Protein AF-A0A7R9G7H7-F1 (afdb_monomer_lite)

Radius of gyration: 16.1 Å; chains: 1; bounding box: 44×23×47 Å

Structure (mmCIF, N/CA/C/O backbone):
data_AF-A0A7R9G7H7-F1
#
_entry.id   AF-A0A7R9G7H7-F1
#
loop_
_atom_site.group_PDB
_atom_site.id
_atom_site.type_symbol
_atom_site.label_atom_id
_atom_site.label_alt_id
_atom_site.label_comp_id
_atom_site.label_asym_id
_atom_site.label_entity_id
_atom_site.label_seq_id
_atom_site.pdbx_PDB_ins_code
_atom_site.Cartn_x
_atom_site.Cartn_y
_atom_site.Cartn_z
_atom_site.occupancy
_atom_site.B_iso_or_equiv
_atom_site.auth_seq_id
_atom_site.auth_comp_id
_atom_site.auth_asym_id
_atom_site.auth_atom_id
_atom_site.pdbx_PDB_model_num
ATOM 1 N N . MET A 1 1 ? -21.836 0.573 18.483 1.00 53.34 1 MET A N 1
ATOM 2 C CA . MET A 1 1 ? -20.406 0.952 18.559 1.00 53.34 1 MET A CA 1
ATOM 3 C C . MET A 1 1 ? -19.796 0.839 17.170 1.00 53.34 1 MET A C 1
ATOM 5 O O . MET A 1 1 ? -20.016 -0.175 16.519 1.00 53.34 1 MET A O 1
ATOM 9 N N . CYS A 1 2 ? -19.090 1.868 16.698 1.00 74.06 2 CYS A N 1
ATOM 10 C CA . CYS A 1 2 ? -18.386 1.828 15.413 1.00 74.06 2 CYS A CA 1
ATOM 11 C C . CYS A 1 2 ? -17.120 0.970 15.549 1.00 74.06 2 CYS A C 1
ATOM 13 O O . CYS A 1 2 ? -16.213 1.328 16.297 1.00 74.06 2 CYS A O 1
ATOM 15 N N . HIS A 1 3 ? -17.070 -0.160 14.846 1.00 83.81 3 HIS A N 1
ATOM 16 C CA . HIS A 1 3 ? -15.884 -1.012 14.765 1.00 83.81 3 HIS A CA 1
ATOM 17 C C . HIS A 1 3 ? -15.088 -0.666 13.500 1.00 83.81 3 HIS A C 1
ATOM 19 O O . HIS A 1 3 ? -15.708 -0.296 12.496 1.00 83.81 3 HIS A O 1
ATOM 25 N N . PRO A 1 4 ? -13.745 -0.771 13.516 1.00 90.56 4 PRO A N 1
ATOM 26 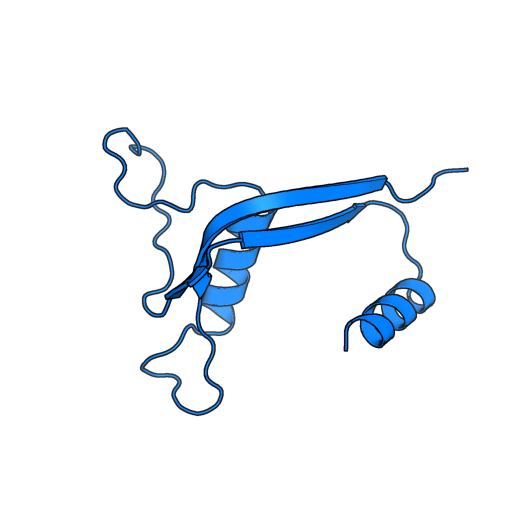C CA . PRO A 1 4 ? -12.961 -0.661 12.294 1.00 90.56 4 PRO A CA 1
ATOM 27 C C . PRO A 1 4 ? -13.450 -1.678 11.262 1.00 90.56 4 PRO A C 1
ATOM 29 O O . PRO A 1 4 ? -13.631 -2.854 11.578 1.00 90.56 4 PRO A O 1
ATOM 32 N N . LYS A 1 5 ? -13.675 -1.218 10.035 1.00 93.94 5 LYS A N 1
ATOM 33 C CA . LYS A 1 5 ? -14.001 -2.084 8.904 1.00 93.94 5 LYS A CA 1
ATOM 34 C C . LYS A 1 5 ? -12.719 -2.736 8.415 1.00 93.94 5 LYS A C 1
ATOM 36 O O . LYS A 1 5 ? -11.724 -2.037 8.251 1.00 93.94 5 LYS A O 1
ATOM 41 N N . PHE A 1 6 ? -12.756 -4.041 8.191 1.00 93.75 6 PHE A N 1
ATOM 42 C CA . PHE A 1 6 ? -11.641 -4.794 7.636 1.00 93.75 6 PHE A CA 1
ATOM 43 C C . PHE A 1 6 ? -11.931 -5.167 6.185 1.00 93.75 6 PHE A C 1
ATOM 45 O O . PHE A 1 6 ? -13.034 -5.613 5.867 1.00 93.75 6 PHE A O 1
ATOM 52 N N . LEU A 1 7 ? -10.932 -4.982 5.333 1.00 94.81 7 LEU A N 1
ATOM 53 C CA . LEU A 1 7 ? -10.910 -5.397 3.944 1.00 94.81 7 LEU A CA 1
ATOM 54 C C . LEU A 1 7 ? -9.654 -6.238 3.717 1.00 94.81 7 LEU A C 1
ATOM 56 O O . LEU A 1 7 ? -8.553 -5.853 4.114 1.00 94.81 7 LEU A O 1
ATOM 60 N N . GLN A 1 8 ? -9.836 -7.361 3.034 1.00 95.56 8 GLN A N 1
ATOM 61 C CA . GLN A 1 8 ? -8.760 -8.227 2.581 1.00 95.56 8 GLN A CA 1
ATOM 62 C C . GLN A 1 8 ? -8.906 -8.436 1.079 1.00 95.56 8 GLN A C 1
ATOM 64 O O . GLN A 1 8 ? -9.968 -8.847 0.610 1.00 95.56 8 GLN A O 1
ATOM 69 N N . ARG A 1 9 ? -7.834 -8.161 0.338 1.00 95.00 9 ARG A N 1
ATOM 70 C CA . ARG A 1 9 ? -7.758 -8.361 -1.109 1.00 95.00 9 ARG A CA 1
ATOM 71 C C . ARG A 1 9 ? -6.588 -9.287 -1.429 1.00 95.00 9 ARG A C 1
ATOM 73 O O . ARG A 1 9 ? -5.520 -9.194 -0.823 1.00 95.00 9 ARG A O 1
ATOM 80 N N . HIS A 1 10 ? -6.829 -10.225 -2.336 1.00 94.75 10 HIS A N 1
ATOM 81 C CA . HIS A 1 10 ? -5.822 -11.151 -2.837 1.00 94.75 10 HIS A CA 1
ATOM 82 C C . HIS A 1 10 ? -5.560 -10.831 -4.295 1.00 94.75 10 HIS A C 1
ATOM 84 O O . HIS A 1 10 ? -6.444 -11.025 -5.124 1.00 94.75 10 HIS A O 1
ATOM 90 N N . ASP A 1 11 ? -4.343 -10.388 -4.576 1.00 92.94 11 ASP A N 1
ATOM 91 C CA . ASP A 1 11 ? -3.907 -10.036 -5.917 1.00 92.94 11 ASP A CA 1
ATOM 92 C C . ASP A 1 11 ? -2.840 -11.040 -6.363 1.00 92.94 11 ASP A C 1
ATOM 94 O O . ASP A 1 11 ? -2.033 -11.524 -5.562 1.00 92.94 11 ASP A O 1
ATOM 98 N N . TYR A 1 12 ? -2.870 -11.408 -7.637 1.00 91.88 12 TYR A N 1
ATOM 99 C CA . TYR A 1 12 ? -1.992 -12.418 -8.221 1.00 91.88 12 TYR A CA 1
ATOM 100 C C . TYR A 1 12 ? -1.136 -11.784 -9.306 1.00 91.88 12 TYR A C 1
ATOM 102 O O . TYR A 1 12 ? -1.569 -10.829 -9.946 1.00 91.88 12 TYR A O 1
ATOM 110 N N . ASN A 1 13 ? 0.055 -12.344 -9.530 1.00 90.81 13 ASN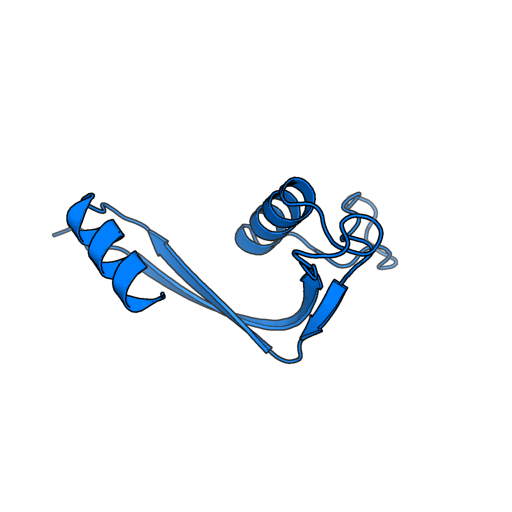 A N 1
ATOM 111 C CA . ASN A 1 13 ? 0.999 -11.866 -10.545 1.00 90.81 13 ASN A CA 1
ATOM 112 C C . ASN A 1 13 ? 1.271 -10.356 -10.424 1.00 90.81 13 ASN A C 1
ATOM 114 O O . ASN A 1 13 ? 1.226 -9.616 -11.405 1.00 90.81 13 ASN A O 1
ATOM 118 N N . VAL A 1 14 ? 1.519 -9.896 -9.198 1.00 90.25 14 VAL A N 1
ATOM 119 C CA . VAL A 1 14 ? 1.764 -8.481 -8.908 1.00 90.25 14 VAL A CA 1
ATOM 120 C C . VAL A 1 14 ? 3.251 -8.202 -9.068 1.00 90.25 14 VAL A C 1
ATOM 122 O O . VAL A 1 14 ? 4.074 -8.882 -8.452 1.00 90.25 14 VAL A O 1
ATOM 125 N N . SER A 1 15 ? 3.596 -7.195 -9.872 1.00 90.00 15 SER A N 1
ATOM 126 C CA . SER A 1 15 ? 4.966 -6.687 -9.934 1.00 90.00 15 SER A CA 1
ATOM 127 C C . SER A 1 15 ? 5.230 -5.786 -8.730 1.00 90.00 15 SER A C 1
ATOM 129 O O . SER A 1 15 ? 4.579 -4.750 -8.582 1.00 90.00 15 SER A O 1
ATOM 131 N N . VAL A 1 16 ? 6.139 -6.204 -7.849 1.00 90.69 16 VAL A N 1
ATOM 132 C CA . VAL A 1 16 ? 6.459 -5.512 -6.594 1.00 90.69 16 VAL A CA 1
ATOM 133 C C . VAL A 1 16 ? 7.865 -4.914 -6.676 1.00 90.69 16 VAL A C 1
ATOM 135 O O . VAL A 1 16 ? 8.797 -5.638 -7.034 1.00 90.69 16 VAL A O 1
ATOM 138 N N . PRO A 1 17 ? 8.054 -3.627 -6.337 1.00 91.12 17 PRO A N 1
ATOM 139 C CA . PRO A 1 17 ? 9.364 -2.998 -6.368 1.00 91.12 17 PRO A CA 1
ATOM 140 C C . PRO A 1 17 ? 10.349 -3.651 -5.397 1.00 91.12 17 PRO A C 1
ATOM 142 O O . PRO A 1 17 ? 10.003 -3.973 -4.258 1.00 91.12 17 PRO A O 1
ATOM 145 N N . VAL A 1 18 ? 11.592 -3.816 -5.841 1.00 88.31 18 VAL A N 1
ATOM 146 C CA . VAL A 1 18 ? 12.691 -4.339 -5.028 1.00 88.31 18 VAL A CA 1
ATOM 147 C C . VAL A 1 18 ? 13.416 -3.180 -4.368 1.00 88.31 18 VAL A C 1
ATOM 149 O O . VAL A 1 18 ? 13.865 -2.252 -5.037 1.00 88.31 18 VAL A O 1
ATOM 152 N N . ILE A 1 19 ? 13.566 -3.262 -3.050 1.00 83.88 19 ILE A N 1
ATOM 153 C CA . ILE A 1 19 ? 14.351 -2.319 -2.259 1.00 83.88 19 ILE A CA 1
ATOM 154 C C . ILE A 1 19 ? 15.633 -3.044 -1.855 1.00 83.88 19 ILE A C 1
ATOM 156 O O . ILE A 1 19 ? 15.562 -4.099 -1.220 1.00 83.88 19 ILE A O 1
ATOM 160 N N . SER A 1 20 ? 16.793 -2.480 -2.186 1.00 76.06 20 SER A N 1
ATOM 161 C CA . SER A 1 20 ? 18.076 -2.943 -1.660 1.00 76.06 20 SER A CA 1
ATOM 162 C C . SER A 1 20 ? 18.681 -1.864 -0.769 1.00 76.06 20 SER A C 1
ATOM 164 O O . SER A 1 20 ? 18.776 -0.714 -1.193 1.00 76.06 20 SER A O 1
ATOM 166 N N . PRO A 1 21 ? 19.119 -2.208 0.453 1.00 65.75 21 PRO A N 1
ATOM 167 C CA . PRO A 1 21 ? 19.815 -1.272 1.327 1.00 65.75 21 PRO A CA 1
ATOM 168 C C . PRO A 1 21 ? 21.266 -1.003 0.892 1.00 65.75 21 PRO A C 1
ATOM 170 O O . PRO A 1 21 ? 21.921 -0.164 1.502 1.00 65.75 21 PRO A O 1
ATOM 173 N N . THR A 1 22 ? 21.794 -1.732 -0.098 1.00 67.12 22 THR A N 1
ATOM 174 C CA . THR A 1 22 ? 23.217 -1.683 -0.474 1.00 67.12 22 THR A CA 1
ATOM 175 C C . THR A 1 22 ? 23.492 -1.120 -1.865 1.00 67.12 22 THR A C 1
ATOM 177 O O . THR A 1 22 ? 24.620 -0.705 -2.100 1.00 67.12 22 THR A O 1
ATOM 180 N N . ASP A 1 23 ? 22.498 -1.065 -2.757 1.00 63.47 23 ASP A N 1
ATOM 181 C CA . ASP A 1 23 ? 22.675 -0.566 -4.128 1.00 63.47 23 ASP A CA 1
ATOM 182 C C . ASP A 1 23 ? 21.491 0.300 -4.575 1.00 63.47 23 ASP A C 1
ATOM 184 O O . ASP A 1 23 ? 20.499 -0.180 -5.117 1.00 63.47 23 ASP A O 1
ATOM 188 N N . GLU A 1 24 ? 21.606 1.611 -4.365 1.00 63.09 24 GLU A N 1
ATOM 189 C CA . GLU A 1 24 ? 20.577 2.594 -4.743 1.00 63.09 24 GLU A CA 1
ATOM 190 C C . GLU A 1 24 ? 20.452 2.791 -6.264 1.00 63.09 24 GLU A C 1
ATOM 192 O O . GLU A 1 24 ? 19.478 3.368 -6.733 1.00 63.09 24 GLU A O 1
ATOM 197 N N . ARG A 1 25 ? 21.435 2.337 -7.053 1.00 62.69 25 ARG A N 1
ATOM 198 C CA . ARG A 1 25 ? 21.455 2.530 -8.515 1.00 62.69 25 ARG A CA 1
ATOM 199 C C . ARG A 1 25 ? 20.688 1.462 -9.290 1.00 62.69 25 ARG A C 1
ATOM 201 O O . ARG A 1 25 ? 20.349 1.695 -10.444 1.00 62.69 25 ARG A O 1
ATOM 208 N N . GLU A 1 26 ? 20.425 0.315 -8.670 1.00 64.88 26 GLU A N 1
ATOM 209 C CA . GLU A 1 26 ? 19.744 -0.827 -9.296 1.00 64.88 26 GLU A CA 1
ATOM 210 C C . GLU A 1 26 ? 18.441 -1.195 -8.576 1.00 64.88 26 GLU A C 1
ATOM 212 O O . GLU A 1 26 ? 17.844 -2.231 -8.861 1.00 64.88 26 GLU A O 1
ATOM 217 N N . CYS A 1 27 ? 17.995 -0.378 -7.618 1.00 73.94 27 CYS A N 1
ATOM 218 C CA . CYS A 1 27 ? 16.826 -0.658 -6.791 1.00 73.94 27 CYS A CA 1
ATOM 219 C C . CYS A 1 27 ? 15.874 0.529 -6.699 1.00 73.94 27 CYS A C 1
ATOM 221 O O . CYS A 1 27 ? 16.253 1.678 -6.906 1.00 73.94 27 CYS A O 1
ATOM 223 N N . CYS A 1 28 ? 14.623 0.217 -6.372 1.00 82.88 28 CYS A N 1
ATOM 224 C CA . CYS A 1 28 ? 13.559 1.188 -6.193 1.00 82.88 28 CYS A CA 1
ATOM 225 C C . CYS A 1 28 ? 13.905 2.147 -5.047 1.00 82.88 28 CYS A C 1
ATOM 227 O O . CYS A 1 28 ? 14.217 1.718 -3.929 1.00 82.88 28 CYS A O 1
ATOM 229 N N . THR A 1 29 ? 13.827 3.447 -5.315 1.00 85.62 29 THR A N 1
ATOM 230 C CA . THR A 1 29 ? 13.983 4.489 -4.301 1.00 85.62 29 THR A CA 1
ATOM 231 C C . THR A 1 29 ? 12.813 4.458 -3.306 1.00 85.62 29 THR A C 1
ATOM 233 O O . THR A 1 29 ? 11.705 4.024 -3.639 1.00 85.62 29 THR A O 1
ATOM 236 N N . PRO A 1 30 ? 12.986 4.973 -2.073 1.00 85.94 30 PRO A N 1
ATOM 237 C CA . PRO A 1 30 ? 11.884 5.063 -1.114 1.00 85.94 30 PRO A CA 1
ATOM 238 C C . PRO A 1 30 ? 10.666 5.843 -1.637 1.00 85.94 30 PRO A C 1
ATOM 240 O O . PRO A 1 30 ? 9.534 5.508 -1.294 1.00 85.94 30 PRO A O 1
ATOM 243 N N . SER A 1 31 ? 10.878 6.867 -2.470 1.00 87.06 31 SER A N 1
ATOM 244 C CA . SER A 1 31 ? 9.802 7.637 -3.107 1.00 87.06 31 SER A CA 1
ATOM 245 C C . SER A 1 31 ? 9.003 6.806 -4.107 1.00 87.06 31 SER A C 1
ATOM 247 O O . SER A 1 31 ? 7.777 6.790 -4.027 1.00 87.06 31 SER A O 1
ATOM 2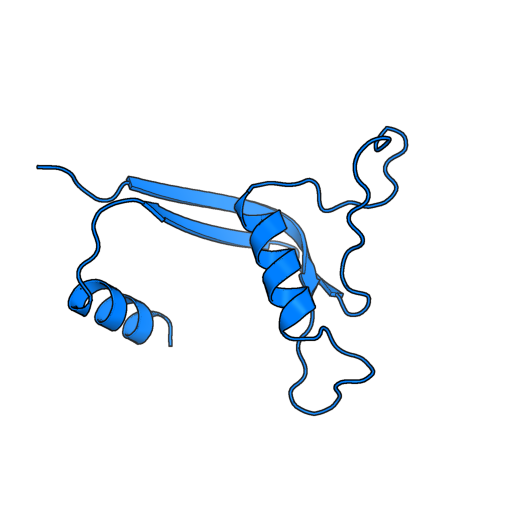49 N N . GLU A 1 32 ? 9.684 6.078 -4.992 1.00 87.62 32 GLU A N 1
ATOM 250 C CA . GLU A 1 32 ? 9.048 5.214 -5.995 1.00 87.62 32 GLU A CA 1
ATOM 251 C C . GLU A 1 32 ? 8.266 4.075 -5.332 1.00 87.62 32 GLU A C 1
ATOM 253 O O . GLU A 1 32 ? 7.171 3.722 -5.770 1.00 87.62 32 GLU A O 1
ATOM 258 N N . LEU A 1 33 ? 8.778 3.537 -4.219 1.00 89.44 33 LEU A N 1
ATOM 259 C CA . LEU A 1 33 ? 8.058 2.550 -3.422 1.00 89.44 33 LEU A CA 1
ATOM 260 C C . LEU A 1 33 ? 6.755 3.124 -2.857 1.00 89.44 33 LEU A C 1
ATOM 262 O O . LEU A 1 33 ? 5.722 2.458 -2.906 1.00 89.44 33 LEU A O 1
ATOM 266 N N . ILE A 1 34 ? 6.804 4.327 -2.277 1.00 90.62 34 ILE A N 1
ATOM 267 C CA . ILE A 1 34 ? 5.621 4.970 -1.690 1.00 90.62 34 ILE A CA 1
ATOM 268 C C . ILE A 1 34 ? 4.591 5.280 -2.778 1.00 90.62 34 ILE A C 1
ATOM 270 O O . ILE A 1 34 ? 3.399 5.058 -2.562 1.00 90.62 34 ILE A O 1
ATOM 274 N N . GLU A 1 35 ? 5.038 5.750 -3.941 1.00 90.81 35 GLU A N 1
ATOM 275 C CA . GLU A 1 35 ? 4.173 5.999 -5.091 1.00 90.81 35 GLU A CA 1
ATOM 276 C C . GLU A 1 35 ? 3.489 4.711 -5.563 1.00 90.81 35 GLU A C 1
ATOM 278 O O . GLU A 1 35 ? 2.258 4.653 -5.634 1.00 90.81 35 GLU A O 1
ATOM 283 N N . TRP A 1 36 ? 4.271 3.648 -5.778 1.00 91.31 36 TRP A N 1
ATOM 284 C CA . TRP A 1 36 ? 3.752 2.330 -6.138 1.00 91.31 36 TRP A CA 1
ATOM 285 C C . TRP A 1 36 ? 2.761 1.795 -5.097 1.00 91.31 36 TRP A C 1
ATOM 287 O O . TRP A 1 36 ? 1.680 1.321 -5.448 1.00 91.31 36 TRP A O 1
ATOM 297 N N . LEU A 1 37 ? 3.081 1.911 -3.803 1.00 92.38 37 LEU A N 1
ATOM 298 C CA . LEU A 1 37 ? 2.212 1.450 -2.719 1.00 92.38 37 LEU A CA 1
ATOM 299 C C . LEU A 1 37 ? 0.892 2.227 -2.693 1.00 92.38 37 LEU A C 1
ATOM 301 O O . LEU A 1 37 ? -0.162 1.638 -2.438 1.00 92.38 37 LEU A O 1
ATOM 305 N N . GLY A 1 38 ? 0.940 3.533 -2.955 1.00 92.44 38 GLY A N 1
ATOM 306 C CA . GLY A 1 38 ? -0.239 4.382 -3.085 1.00 92.44 38 GLY A CA 1
ATOM 307 C C . GLY A 1 38 ? -1.129 3.932 -4.240 1.00 92.44 38 GLY A C 1
ATOM 308 O O . GLY A 1 38 ? -2.310 3.651 -4.019 1.00 92.44 38 GLY A O 1
ATOM 309 N N . ALA A 1 39 ? -0.550 3.784 -5.435 1.00 90.62 39 ALA A N 1
ATOM 310 C CA . ALA A 1 39 ? -1.245 3.313 -6.632 1.00 90.62 39 ALA A CA 1
ATOM 311 C C . ALA A 1 39 ? -1.880 1.925 -6.414 1.00 90.62 39 ALA A C 1
ATOM 313 O O . ALA A 1 39 ? -3.079 1.736 -6.637 1.00 90.62 39 ALA A O 1
ATOM 314 N N . TYR A 1 40 ? -1.119 0.976 -5.863 1.00 92.06 40 TYR A N 1
ATOM 315 C CA . TYR A 1 40 ? -1.615 -0.356 -5.516 1.00 92.06 40 TYR A CA 1
ATOM 316 C C . TYR A 1 40 ? -2.759 -0.309 -4.491 1.00 92.06 40 TYR A C 1
ATOM 318 O O . TYR A 1 40 ? -3.768 -1.008 -4.635 1.00 92.06 40 TYR A O 1
ATOM 326 N N . SER A 1 41 ? -2.639 0.527 -3.456 1.00 92.12 41 SER A N 1
ATOM 327 C CA . SER A 1 41 ? -3.637 0.629 -2.382 1.00 92.12 41 SER A CA 1
ATOM 328 C C . SER A 1 41 ? -4.991 1.122 -2.887 1.00 92.12 41 SER A C 1
ATOM 330 O O . SER A 1 41 ? -6.024 0.613 -2.455 1.00 92.12 41 SER A O 1
ATOM 332 N N . VAL A 1 42 ? -5.005 2.065 -3.832 1.00 90.12 42 VAL A N 1
ATOM 333 C CA . VAL A 1 42 ? -6.254 2.573 -4.427 1.00 90.12 42 VAL A CA 1
ATOM 334 C C . VAL A 1 42 ? -6.807 1.675 -5.537 1.00 90.12 42 VAL A C 1
ATOM 336 O O . VAL A 1 42 ? -7.888 1.945 -6.051 1.00 90.12 42 VAL A O 1
ATOM 339 N N . GLY A 1 43 ? -6.102 0.592 -5.884 1.00 87.06 43 GLY A N 1
ATOM 340 C CA . GLY A 1 43 ? -6.492 -0.307 -6.969 1.00 87.06 43 GLY A CA 1
ATOM 341 C C . GLY A 1 43 ? -6.305 0.317 -8.351 1.00 87.06 43 GLY A C 1
ATOM 342 O O . GLY A 1 43 ? -7.082 0.015 -9.253 1.00 87.06 43 GLY A O 1
ATOM 343 N N . ALA A 1 44 ? -5.318 1.206 -8.502 1.00 85.19 44 ALA A N 1
ATOM 344 C CA . ALA A 1 44 ? -4.925 1.706 -9.811 1.00 85.19 44 ALA A CA 1
ATOM 345 C C . ALA A 1 44 ? -4.414 0.555 -10.686 1.00 85.19 44 ALA A C 1
ATOM 347 O O . ALA A 1 44 ? -3.881 -0.438 -10.182 1.00 85.19 44 ALA A O 1
ATOM 348 N N . ASP A 1 45 ? -4.561 0.704 -11.999 1.00 81.88 45 ASP A N 1
ATOM 349 C CA . ASP A 1 45 ? -3.934 -0.218 -12.933 1.00 81.88 45 ASP A CA 1
ATOM 350 C C . ASP A 1 45 ? -2.415 0.002 -12.921 1.00 81.88 45 ASP A C 1
ATOM 352 O O . ASP A 1 45 ? -1.927 1.103 -13.172 1.00 81.88 45 ASP A O 1
ATOM 356 N N . LEU A 1 46 ? -1.667 -1.048 -12.587 1.00 80.69 46 LEU A N 1
ATOM 357 C CA . LEU A 1 46 ? -0.204 -1.023 -12.525 1.00 80.69 46 LEU A CA 1
ATOM 358 C C . LEU A 1 46 ? 0.436 -1.602 -13.795 1.00 80.69 46 LEU A C 1
ATOM 360 O O . LEU A 1 46 ? 1.663 -1.641 -13.893 1.00 80.69 46 LEU A O 1
ATOM 364 N N . GLN A 1 47 ? -0.364 -2.084 -14.754 1.00 73.12 47 GLN A N 1
ATOM 365 C CA . GLN A 1 47 ? 0.139 -2.620 -16.014 1.00 73.12 47 GLN A CA 1
ATOM 366 C C . GLN A 1 47 ? 0.299 -1.501 -17.043 1.00 73.12 47 GLN A C 1
ATOM 368 O O . GLN A 1 47 ? -0.656 -1.057 -17.679 1.00 73.12 47 GLN A O 1
ATOM 373 N N . SER A 1 48 ? 1.537 -1.061 -17.247 1.00 66.00 48 SER A N 1
ATOM 374 C CA . SER A 1 48 ? 1.85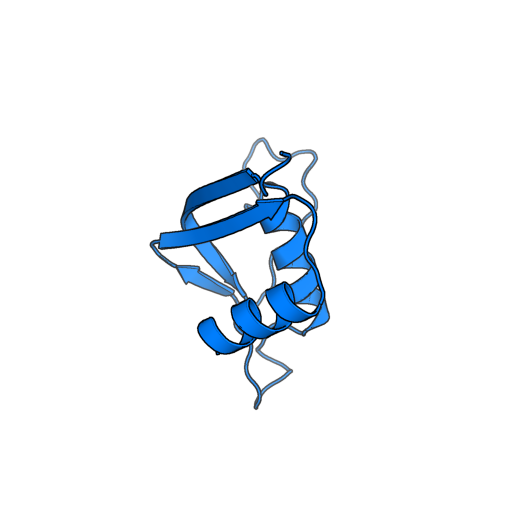5 -0.167 -18.359 1.00 66.00 48 SER A CA 1
ATOM 375 C C . SER A 1 48 ? 1.774 -0.923 -19.695 1.00 66.00 48 SER A C 1
ATOM 377 O O . SER A 1 48 ? 2.208 -2.072 -19.797 1.00 66.00 48 SER A O 1
ATOM 379 N N . GLY A 1 49 ? 1.210 -0.286 -20.726 1.00 62.72 49 GLY A N 1
ATOM 380 C CA . GLY A 1 49 ? 1.269 -0.783 -22.107 1.00 62.72 49 GLY A CA 1
ATOM 381 C C . GLY A 1 49 ? 0.186 -1.776 -22.546 1.00 62.72 49 GLY A C 1
ATOM 382 O O . GLY A 1 49 ? 0.316 -2.357 -23.625 1.00 62.72 49 GLY A O 1
ATOM 383 N N . ALA A 1 50 ? -0.892 -1.973 -21.775 1.00 66.50 50 ALA A N 1
ATOM 384 C CA . ALA A 1 50 ? -2.072 -2.658 -22.309 1.00 66.50 50 ALA A CA 1
ATOM 385 C C . ALA A 1 50 ? -2.623 -1.872 -23.524 1.00 66.50 50 ALA A C 1
ATOM 387 O O . ALA A 1 50 ? -2.632 -0.640 -23.492 1.00 66.50 50 ALA A O 1
ATOM 388 N N . PRO A 1 51 ? -3.082 -2.545 -24.596 1.00 63.19 51 PRO A N 1
ATOM 389 C CA . PRO A 1 51 ? -3.468 -1.888 -25.852 1.00 63.19 51 PRO A CA 1
ATOM 390 C C . PRO A 1 51 ? -4.596 -0.855 -25.693 1.00 63.19 51 PRO A C 1
ATOM 392 O O . PRO A 1 51 ? -4.699 0.054 -26.513 1.00 63.19 51 PRO A O 1
ATOM 395 N N . ASP A 1 52 ? -5.376 -0.956 -24.612 1.00 67.44 52 ASP A N 1
ATOM 396 C CA . ASP A 1 52 ? -6.491 -0.061 -24.292 1.00 67.44 52 ASP A CA 1
ATOM 397 C C . ASP A 1 52 ? -6.152 0.974 -23.194 1.00 67.44 52 ASP A C 1
ATOM 399 O O . ASP A 1 52 ? -7.026 1.719 -22.7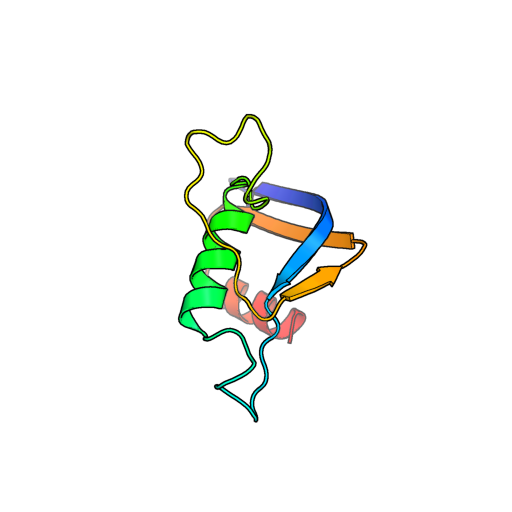42 1.00 67.44 52 ASP A O 1
ATOM 403 N N . ASN A 1 53 ? -4.890 1.050 -22.746 1.00 67.25 53 ASN A N 1
ATOM 404 C CA . ASN A 1 53 ? -4.458 1.906 -21.634 1.00 67.25 53 ASN A CA 1
ATOM 405 C C . ASN A 1 53 ? -4.127 3.341 -22.084 1.00 67.25 53 ASN A C 1
ATOM 407 O O . ASN A 1 53 ? -3.024 3.843 -21.903 1.00 67.25 53 ASN A O 1
ATOM 411 N N . PHE A 1 54 ? -5.102 4.030 -22.680 1.00 64.19 54 PHE A N 1
ATOM 412 C CA . PHE A 1 54 ? -4.912 5.388 -23.215 1.00 64.19 54 PHE A CA 1
ATOM 413 C C . PHE A 1 54 ? -4.789 6.483 -22.140 1.00 64.19 54 PHE A C 1
ATOM 415 O O . PHE A 1 54 ? -4.403 7.606 -22.457 1.00 64.19 54 PHE A O 1
ATOM 422 N N . VAL A 1 55 ? -5.149 6.184 -20.886 1.00 67.56 55 VAL A N 1
ATOM 423 C CA . VAL A 1 55 ? -5.199 7.162 -19.778 1.00 67.56 55 VAL A CA 1
ATOM 424 C C . VAL A 1 55 ? -4.133 6.889 -18.714 1.00 67.56 55 VAL A C 1
ATOM 426 O O . VAL A 1 55 ? -3.753 7.800 -17.981 1.00 67.56 55 VAL A O 1
ATOM 429 N N . ASN A 1 56 ? -3.632 5.655 -18.618 1.00 71.94 56 ASN A N 1
ATOM 430 C CA . ASN A 1 56 ? -2.675 5.287 -17.586 1.00 71.94 56 ASN A CA 1
ATOM 431 C C . ASN A 1 56 ? -1.246 5.641 -18.009 1.00 71.94 56 ASN A C 1
ATOM 433 O O . ASN A 1 56 ? -0.644 4.957 -18.831 1.00 71.94 56 ASN A O 1
ATOM 437 N N . THR A 1 57 ? -0.704 6.706 -17.426 1.00 76.88 57 THR A N 1
ATOM 438 C CA . THR A 1 57 ? 0.694 7.119 -17.612 1.00 76.88 57 THR A CA 1
ATOM 439 C C . THR A 1 57 ? 1.605 6.614 -16.497 1.00 76.88 57 THR A C 1
ATOM 441 O O . THR A 1 57 ? 2.742 7.066 -16.401 1.00 76.88 57 THR A O 1
ATOM 444 N N . TYR A 1 58 ? 1.108 5.752 -15.604 1.00 80.06 58 TYR A N 1
ATOM 445 C CA . TYR A 1 58 ? 1.925 5.209 -14.530 1.00 80.06 58 TYR A CA 1
ATOM 446 C C . TYR A 1 58 ? 2.979 4.256 -15.097 1.00 80.06 58 TYR A C 1
ATOM 448 O O . TYR A 1 58 ? 2.661 3.290 -15.796 1.00 80.06 58 TYR A O 1
ATOM 456 N N . GLU A 1 59 ? 4.238 4.516 -14.759 1.00 76.31 59 GLU A N 1
ATOM 457 C CA . GLU A 1 59 ? 5.356 3.639 -15.075 1.00 76.31 59 GLU A CA 1
ATOM 458 C C . GLU A 1 59 ? 5.802 2.932 -13.789 1.00 76.31 59 GLU A C 1
ATOM 460 O O . GLU A 1 59 ? 6.178 3.594 -12.819 1.00 76.31 59 GLU A O 1
ATOM 465 N N . PRO A 1 60 ? 5.733 1.590 -13.728 1.00 74.56 60 PRO A N 1
ATOM 466 C CA . PRO A 1 60 ? 6.198 0.864 -12.558 1.00 74.56 60 PRO A CA 1
ATOM 467 C C . PRO A 1 60 ? 7.722 1.010 -12.396 1.00 74.56 60 PRO A C 1
ATOM 469 O O . PRO A 1 60 ? 8.434 1.135 -13.396 1.00 74.56 60 PRO A O 1
ATOM 472 N N . PRO A 1 61 ? 8.253 0.931 -11.160 1.00 81.88 61 PRO A N 1
ATOM 473 C CA . PRO A 1 61 ? 9.688 1.050 -10.921 1.00 81.88 61 PRO A CA 1
ATOM 474 C C . PRO A 1 61 ? 10.497 -0.003 -11.687 1.00 81.88 61 PRO A C 1
ATOM 476 O O . PRO A 1 61 ? 10.106 -1.174 -11.763 1.00 81.88 61 PRO A O 1
ATOM 479 N N . VAL A 1 62 ? 11.661 0.410 -12.204 1.00 75.19 62 VAL A N 1
ATOM 480 C CA . VAL A 1 62 ? 12.53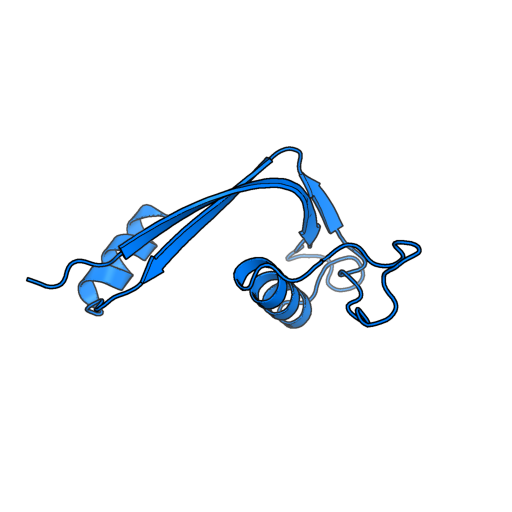4 -0.419 -13.059 1.00 75.19 62 VAL A CA 1
ATOM 481 C C . VAL A 1 62 ? 12.957 -1.711 -12.358 1.00 75.19 62 VAL A C 1
ATOM 483 O O . VAL A 1 62 ? 12.963 -2.785 -12.958 1.00 75.19 62 VAL A O 1
ATOM 486 N N . ALA A 1 63 ? 13.269 -1.623 -11.068 1.00 83.31 63 ALA A N 1
ATOM 487 C CA . ALA A 1 63 ? 13.619 -2.769 -10.248 1.00 83.31 63 ALA A CA 1
ATOM 488 C C . ALA A 1 63 ? 12.359 -3.351 -9.600 1.00 83.31 63 ALA A C 1
ATOM 490 O O . ALA A 1 63 ? 11.962 -2.941 -8.508 1.00 83.31 63 ALA A O 1
ATOM 491 N N . SER A 1 64 ? 11.722 -4.309 -10.269 1.00 86.19 64 SER A N 1
ATOM 492 C CA . SER A 1 64 ? 10.555 -5.014 -9.738 1.00 86.19 64 SER A CA 1
ATOM 493 C C . SER A 1 64 ? 10.647 -6.527 -9.937 1.00 86.19 64 SER A C 1
ATOM 495 O O . SER A 1 64 ? 11.296 -7.022 -10.858 1.00 86.19 64 SER A O 1
ATOM 497 N N . ILE A 1 65 ? 10.024 -7.273 -9.025 1.00 89.25 65 ILE A N 1
ATOM 498 C CA . ILE A 1 65 ? 9.912 -8.733 -9.076 1.00 89.25 65 ILE A CA 1
ATOM 499 C C . ILE A 1 65 ? 8.451 -9.139 -9.193 1.00 89.25 65 ILE A C 1
ATOM 501 O O . ILE A 1 65 ? 7.574 -8.594 -8.522 1.00 89.25 65 ILE A O 1
ATOM 505 N N . LEU A 1 66 ? 8.189 -10.144 -10.024 1.00 90.38 66 LEU A N 1
ATOM 506 C CA . LEU A 1 66 ? 6.855 -10.705 -10.166 1.00 90.38 66 LEU A CA 1
ATOM 507 C C . LEU A 1 66 ? 6.569 -11.668 -9.009 1.00 90.38 66 LEU A C 1
ATOM 509 O O . LEU A 1 66 ? 7.197 -12.722 -8.897 1.00 90.38 66 LEU A O 1
ATOM 513 N N . LEU A 1 67 ? 5.595 -11.328 -8.167 1.00 90.25 67 LEU A N 1
ATOM 514 C CA . LEU A 1 67 ? 5.123 -12.198 -7.094 1.00 90.25 67 LEU A CA 1
ATOM 515 C C . LEU A 1 67 ? 3.833 -12.909 -7.500 1.00 90.25 67 LEU A C 1
ATOM 517 O O . LEU A 1 67 ? 2.860 -12.287 -7.924 1.00 90.25 67 LEU A O 1
ATOM 521 N N . GLY A 1 68 ? 3.798 -14.230 -7.305 1.00 89.81 68 GLY A N 1
ATOM 522 C CA . GLY A 1 68 ? 2.636 -15.048 -7.661 1.00 89.81 68 GLY A CA 1
ATOM 523 C C . GLY A 1 68 ? 1.376 -14.705 -6.860 1.00 89.81 68 GLY A C 1
ATOM 524 O O . GLY A 1 68 ? 0.273 -14.806 -7.389 1.00 89.81 68 GLY A O 1
ATOM 525 N N . LYS A 1 69 ? 1.522 -14.271 -5.601 1.00 92.81 69 LYS A N 1
ATOM 526 C CA . LYS A 1 69 ? 0.403 -13.876 -4.737 1.00 92.81 69 LYS A CA 1
ATOM 527 C C . LYS A 1 69 ? 0.820 -12.792 -3.747 1.00 92.81 69 LYS A C 1
ATOM 529 O O . LYS A 1 69 ? 1.794 -12.969 -3.019 1.00 92.81 69 LYS A O 1
ATOM 534 N N . VAL A 1 70 ? 0.021 -11.733 -3.658 1.00 93.12 70 VAL A N 1
ATOM 535 C CA . VAL A 1 70 ? 0.131 -10.660 -2.665 1.00 93.12 70 VAL A CA 1
ATOM 536 C C . VAL A 1 70 ? -1.173 -10.576 -1.872 1.00 93.12 70 VAL A C 1
ATOM 538 O O . VAL A 1 70 ? -2.270 -10.781 -2.398 1.00 93.12 70 VAL A O 1
ATOM 541 N N . VAL A 1 71 ? -1.058 -10.322 -0.569 1.00 94.50 71 VAL A N 1
ATOM 542 C CA . VAL A 1 71 ? -2.207 -10.095 0.314 1.00 94.50 71 VAL A CA 1
ATOM 543 C C . VAL A 1 71 ? -2.210 -8.634 0.733 1.00 94.50 71 VAL A C 1
ATOM 545 O O . VAL A 1 71 ? -1.276 -8.174 1.382 1.00 94.50 71 VAL A O 1
ATOM 548 N N . TYR A 1 72 ? -3.269 -7.917 0.372 1.00 94.00 72 TYR A N 1
ATOM 549 C CA . TYR A 1 72 ? -3.513 -6.553 0.815 1.00 94.00 72 TYR A CA 1
ATOM 550 C C . TYR A 1 72 ? -4.515 -6.558 1.971 1.00 94.00 72 TYR A C 1
ATOM 552 O O . TYR A 1 72 ? -5.604 -7.128 1.865 1.00 94.00 72 TYR A O 1
ATOM 560 N N . LEU A 1 73 ? -4.130 -5.933 3.083 1.00 93.69 73 LEU A N 1
ATOM 561 C CA . LEU A 1 73 ? -4.914 -5.852 4.311 1.00 93.69 73 LEU A CA 1
ATOM 562 C C . LEU A 1 73 ? -5.158 -4.384 4.648 1.00 93.69 73 LEU A C 1
ATOM 564 O O . LEU A 1 73 ? -4.210 -3.626 4.844 1.00 93.69 73 LEU A O 1
ATOM 568 N N . GLN A 1 74 ? -6.422 -3.993 4.765 1.00 93.25 74 GLN A N 1
ATOM 569 C CA . GLN A 1 74 ? -6.808 -2.631 5.111 1.00 93.25 74 GLN A CA 1
ATOM 570 C C . GLN A 1 74 ? -7.813 -2.652 6.254 1.00 93.25 74 GLN A C 1
ATOM 572 O O . GLN A 1 74 ? -8.866 -3.282 6.174 1.00 93.25 74 GLN A O 1
ATOM 577 N N . TRP A 1 75 ? -7.518 -1.889 7.303 1.00 92.81 75 TRP A N 1
ATOM 578 C CA . TRP A 1 75 ? -8.513 -1.533 8.302 1.00 92.81 75 TRP A CA 1
ATOM 579 C C . TRP A 1 75 ? -8.829 -0.045 8.229 1.00 92.81 75 TRP A C 1
ATOM 581 O O . TRP A 1 75 ? -7.933 0.795 8.209 1.00 92.81 75 TRP A O 1
ATOM 591 N N . THR A 1 76 ? -10.113 0.299 8.242 1.00 93.38 76 THR A N 1
ATOM 592 C CA . THR A 1 76 ? -10.579 1.687 8.180 1.00 93.38 76 THR A CA 1
ATOM 593 C C . THR A 1 76 ? -11.507 1.981 9.346 1.00 93.38 76 THR A C 1
ATOM 595 O O . THR A 1 76 ? -12.520 1.313 9.548 1.00 93.38 76 THR A O 1
ATOM 598 N N . GLY A 1 77 ? -11.162 2.992 10.135 1.00 93.00 77 GLY A N 1
ATOM 599 C CA . GLY A 1 77 ? -11.921 3.393 11.311 1.00 93.00 77 GLY A CA 1
ATOM 600 C C . GLY A 1 77 ? -11.053 4.165 12.294 1.00 93.00 77 GLY A C 1
ATOM 601 O O . GLY A 1 77 ? -9.970 4.633 11.953 1.00 93.00 77 GLY A O 1
ATOM 602 N N . PHE A 1 78 ? -11.530 4.287 13.529 1.00 92.06 78 PHE A N 1
ATOM 603 C CA . PHE A 1 78 ? -10.804 4.998 14.572 1.00 92.06 78 PHE A CA 1
ATOM 604 C C . PHE A 1 78 ? -9.764 4.100 15.254 1.00 92.06 78 PHE A C 1
ATOM 606 O O . PHE A 1 78 ? -10.099 3.112 15.922 1.00 92.06 78 PHE A O 1
ATOM 613 N N . PHE A 1 79 ? -8.499 4.494 15.130 1.00 92.00 79 PHE A N 1
ATOM 614 C CA . PHE A 1 79 ? -7.371 3.874 15.807 1.00 92.00 79 PHE A CA 1
ATOM 615 C C . PHE A 1 79 ? -6.781 4.835 16.829 1.00 92.00 79 PHE A C 1
ATOM 617 O O . PHE A 1 79 ? -6.440 5.970 16.514 1.00 92.00 79 PHE A O 1
ATOM 624 N N . THR A 1 80 ? -6.625 4.361 18.063 1.00 93.50 80 THR A N 1
ATOM 625 C CA . THR A 1 80 ? -5.790 5.062 19.036 1.00 93.50 80 THR A CA 1
ATOM 626 C C . THR A 1 80 ? -4.326 4.764 18.744 1.00 93.50 80 THR A C 1
ATOM 628 O O . THR A 1 80 ? -3.992 3.694 18.232 1.00 93.50 80 THR A O 1
ATOM 631 N N . HIS A 1 81 ? -3.439 5.667 19.151 1.00 95.44 81 HIS A N 1
ATOM 632 C CA . HIS A 1 81 ? -1.995 5.462 19.053 1.00 95.44 81 HIS A CA 1
ATOM 633 C C . HIS A 1 81 ? -1.547 4.115 19.653 1.00 95.44 81 HIS A C 1
ATOM 635 O O . HIS A 1 81 ? -0.812 3.367 19.017 1.00 95.44 81 HIS A O 1
ATOM 641 N N . LEU A 1 82 ? -2.087 3.735 20.819 1.00 96.06 82 LEU A N 1
ATOM 642 C CA . LEU A 1 82 ? -1.807 2.440 21.455 1.00 96.06 82 LEU A CA 1
ATOM 643 C C . LEU A 1 82 ? -2.199 1.242 20.577 1.00 96.06 82 LEU A C 1
ATOM 645 O O . LEU A 1 82 ? -1.515 0.221 20.589 1.00 96.06 82 LEU A O 1
ATOM 649 N N . ARG A 1 83 ? -3.303 1.337 19.825 1.00 92.62 83 ARG A N 1
ATOM 650 C CA . ARG A 1 83 ? -3.715 0.278 18.890 1.00 92.62 83 ARG A CA 1
ATOM 651 C C . ARG A 1 83 ? -2.755 0.188 17.706 1.00 92.62 83 ARG A C 1
ATOM 653 O O . ARG A 1 83 ? -2.408 -0.922 17.322 1.00 92.62 83 ARG A O 1
ATOM 660 N N . ILE A 1 84 ? -2.295 1.327 17.183 1.00 93.56 84 ILE A N 1
ATOM 661 C CA . ILE A 1 84 ? -1.303 1.377 16.095 1.00 93.56 84 ILE A CA 1
ATOM 662 C C . ILE A 1 84 ? 0.029 0.782 16.560 1.00 93.56 84 ILE A C 1
ATOM 664 O O . ILE A 1 84 ? 0.590 -0.056 15.866 1.00 93.56 84 ILE A O 1
ATOM 668 N N . GLN A 1 85 ? 0.503 1.133 17.758 1.00 96.00 85 GLN A N 1
ATOM 669 C CA . GLN A 1 85 ? 1.740 0.573 18.313 1.00 96.00 85 GLN A CA 1
ATOM 670 C C . GLN A 1 85 ? 1.663 -0.946 18.493 1.00 96.00 85 GLN A C 1
ATOM 672 O O . GLN A 1 85 ? 2.598 -1.653 18.130 1.00 96.00 85 GLN A O 1
ATOM 677 N N . LYS A 1 86 ? 0.539 -1.456 19.016 1.00 94.25 86 LYS A N 1
ATOM 678 C CA . LYS A 1 86 ? 0.308 -2.903 19.141 1.00 94.25 86 LYS A CA 1
ATOM 679 C C . LYS A 1 86 ? 0.294 -3.600 17.783 1.00 94.25 86 LYS A C 1
ATOM 681 O O . LYS A 1 86 ? 0.860 -4.678 17.664 1.00 94.25 86 LYS A O 1
ATOM 686 N N . LEU A 1 87 ? -0.333 -2.987 16.777 1.00 91.50 87 LEU A N 1
ATOM 687 C CA . LEU A 1 87 ? -0.364 -3.519 15.416 1.00 91.50 87 LEU A CA 1
ATOM 688 C C . LEU A 1 87 ? 1.041 -3.562 14.807 1.00 91.50 87 LEU A C 1
ATOM 690 O O . LEU A 1 87 ? 1.451 -4.598 14.301 1.00 91.50 87 LEU A O 1
ATOM 694 N N . PHE A 1 88 ? 1.796 -2.467 14.911 1.00 92.69 88 PHE A N 1
ATOM 695 C CA . PHE A 1 88 ? 3.168 -2.393 14.416 1.00 92.69 88 PHE A CA 1
ATOM 696 C C . PHE A 1 88 ? 4.071 -3.444 15.078 1.00 92.69 88 PHE A C 1
ATOM 698 O O . PHE A 1 88 ? 4.810 -4.139 14.390 1.00 92.69 88 PHE A O 1
ATOM 705 N N . ALA A 1 89 ? 3.960 -3.615 16.398 1.00 94.69 89 ALA A N 1
ATOM 706 C CA . ALA A 1 89 ? 4.715 -4.625 17.138 1.00 94.69 89 ALA A CA 1
ATOM 707 C C . ALA A 1 89 ? 4.341 -6.075 16.781 1.00 94.69 89 ALA A C 1
ATOM 709 O O . ALA A 1 89 ? 5.144 -6.964 17.021 1.00 94.69 89 ALA A O 1
ATOM 710 N N . ALA A 1 90 ? 3.143 -6.325 16.246 1.00 92.00 90 ALA A N 1
ATOM 711 C CA . ALA A 1 90 ? 2.716 -7.660 15.826 1.00 92.00 90 ALA A CA 1
ATOM 712 C C . ALA A 1 90 ? 3.161 -8.027 14.398 1.00 92.00 90 ALA A C 1
ATOM 714 O O . ALA A 1 90 ? 3.108 -9.198 14.035 1.00 92.00 90 ALA A O 1
ATOM 715 N N . ILE A 1 91 ? 3.531 -7.031 13.583 1.00 88.06 91 ILE A N 1
ATOM 716 C CA . ILE A 1 91 ? 3.950 -7.205 12.181 1.00 88.06 91 ILE A CA 1
ATOM 717 C C . ILE A 1 91 ? 5.482 -7.176 12.046 1.00 88.06 91 ILE A C 1
ATOM 719 O O . ILE A 1 91 ? 6.021 -7.725 11.087 1.00 88.06 91 ILE A O 1
ATOM 723 N N . ARG A 1 92 ? 6.168 -6.522 12.988 1.00 81.06 92 ARG A N 1
ATOM 724 C CA . ARG A 1 92 ? 7.629 -6.492 13.092 1.00 81.06 92 ARG A CA 1
ATOM 725 C C . ARG A 1 92 ? 8.183 -7.801 13.647 1.00 81.06 92 ARG A C 1
ATOM 727 O O . ARG A 1 92 ? 9.272 -8.188 13.175 1.00 81.06 92 ARG A O 1
#

InterPro domains:
  IPR013893 Ribonuclease P protein subunit Rpp40 [PF08584] (2-92)

Sequence (92 aa):
MCHPKFLQRHDYNVSVPVISPTDERECCTPSELIEWLGAYSVGADLQSGAPDNFVNTYEPPVASILLGKVVYLQWTGFFTHLRIQKLFAAIR

Secondary structure (DSSP, 8-state):
--PPEEEEEEEEEEEEE---SS-TTSS--HHHHHHHHHHHHTT----TT-TT-SS------SSEEEEEEEEEEEEES---HHHHHHHHHHH-

pLDDT: mean 84.59, std 10.75, range [53.34, 96.06]

Foldseek 3Di:
DDDWDKDKDKDFFDWAFDDDPPDPPQGDDPVLNVVVVVCVVVVHDQDPDDPPPPPDPDDRDPHTDTDGMDMDIDIGDDDDPVNVVVVVVVVD

Organism: Timema shepardi (NCBI:txid629360)